Protein AF-A0A959V938-F1 (afdb_monomer)

Foldseek 3Di:
DVVVVVPDPDDDDLDPDDDDPVVVVVSVVVVVVVVVCVVVVHVPPD

pLDDT: mean 91.81, std 10.41, range [55.69, 98.12]

Solvent-accessible surface area (backbone atoms only — not comparable to full-atom values): 3071 Å² total; per-residue (Å²): 113,68,69,63,61,72,70,43,95,71,86,82,78,95,60,97,68,92,70,59,73,75,54,51,55,55,54,51,51,50,54,51,52,50,52,53,31,54,76,69,71,38,70,86,68,116

Secondary structure (DSSP, 8-state):
-HHHHHH-S----S-SSPPPHHHHHHHHHHHHHHHHHHHTT-TT--

Radius of gyration: 13.69 Å; Cα contacts (8 Å, |Δi|>4): 12; chains: 1; bounding box: 39×19×28 Å

Structure (mmCIF, N/CA/C/O backbone):
data_AF-A0A959V938-F1
#
_entry.id   AF-A0A959V938-F1
#
loop_
_atom_site.group_PDB
_atom_site.id
_atom_site.type_symbol
_atom_site.label_atom_id
_atom_site.label_alt_id
_atom_site.label_comp_id
_atom_site.label_asym_id
_atom_site.label_entity_id
_atom_site.label_seq_id
_atom_site.pdbx_PDB_ins_code
_atom_site.Cartn_x
_atom_site.Cartn_y
_atom_site.Cartn_z
_atom_site.occupancy
_atom_site.B_iso_or_equiv
_atom_site.auth_seq_id
_atom_site.auth_comp_id
_atom_site.auth_asym_id
_atom_site.auth_atom_id
_atom_si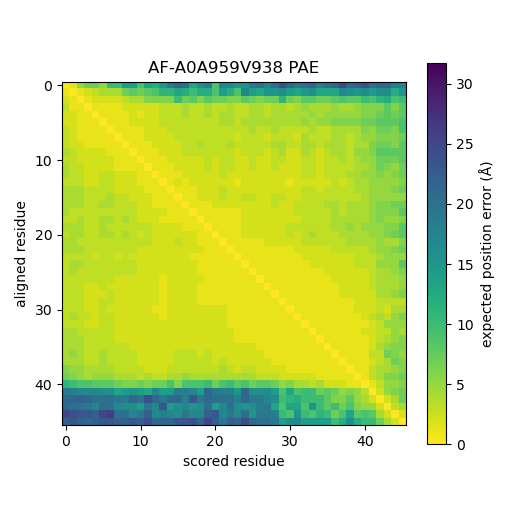te.pdbx_PDB_model_num
ATOM 1 N N . ALA A 1 1 ? -18.532 -0.593 5.758 1.00 73.31 1 ALA A N 1
ATOM 2 C CA . ALA A 1 1 ? -19.499 -0.936 4.698 1.00 73.31 1 ALA A CA 1
ATOM 3 C C . ALA A 1 1 ? -19.212 -2.350 4.182 1.00 73.31 1 ALA A C 1
ATOM 5 O O . ALA A 1 1 ? -18.325 -2.504 3.348 1.00 73.31 1 ALA A O 1
ATOM 6 N N . PRO A 1 2 ? -19.891 -3.380 4.718 1.00 83.75 2 PRO A N 1
ATOM 7 C CA . PRO A 1 2 ? -19.726 -4.783 4.303 1.00 83.75 2 PRO A CA 1
ATOM 8 C C . PRO A 1 2 ? -19.927 -4.970 2.795 1.00 83.75 2 PRO A C 1
ATOM 10 O O . PRO A 1 2 ? -19.093 -5.576 2.134 1.00 83.75 2 PRO A O 1
ATOM 13 N N . GLN A 1 3 ? -20.925 -4.273 2.247 1.00 94.75 3 GLN A N 1
ATOM 14 C CA . GLN A 1 3 ? -21.273 -4.240 0.823 1.00 94.75 3 GLN A CA 1
ATOM 15 C C . GLN A 1 3 ? -20.082 -3.890 -0.087 1.00 94.75 3 GLN A C 1
ATOM 17 O O . GLN A 1 3 ? -19.914 -4.470 -1.154 1.00 94.75 3 GLN A O 1
ATOM 22 N N . VAL A 1 4 ? -19.217 -2.957 0.339 1.00 95.19 4 VAL A N 1
ATOM 23 C CA . VAL A 1 4 ? -18.037 -2.549 -0.445 1.00 95.19 4 VAL A CA 1
ATOM 24 C C . VAL A 1 4 ? -16.979 -3.655 -0.463 1.00 95.19 4 VAL A C 1
ATOM 26 O O . VAL A 1 4 ? -16.325 -3.850 -1.483 1.00 95.19 4 VAL A O 1
ATOM 29 N N . ARG A 1 5 ? -16.810 -4.399 0.642 1.00 94.56 5 ARG A N 1
ATOM 30 C CA . ARG A 1 5 ? -15.862 -5.526 0.703 1.00 94.56 5 ARG A CA 1
ATOM 31 C C . ARG A 1 5 ? -16.381 -6.746 -0.051 1.00 94.56 5 ARG A C 1
ATOM 33 O O . ARG A 1 5 ? -15.589 -7.394 -0.717 1.00 94.56 5 ARG A O 1
ATOM 40 N N . GLU A 1 6 ? -17.678 -7.031 0.031 1.00 96.94 6 GLU A N 1
ATOM 41 C CA . GLU A 1 6 ? -18.321 -8.143 -0.686 1.00 96.94 6 GLU A CA 1
ATOM 42 C C . GLU A 1 6 ? -18.284 -7.953 -2.205 1.00 96.94 6 GLU A C 1
ATOM 44 O O . GLU A 1 6 ? -18.086 -8.913 -2.942 1.00 96.94 6 GLU A O 1
ATOM 49 N N . ARG A 1 7 ? -18.415 -6.709 -2.687 1.00 97.44 7 ARG A N 1
ATOM 50 C CA . ARG A 1 7 ? -18.320 -6.400 -4.121 1.00 97.44 7 ARG A CA 1
ATOM 51 C C . ARG A 1 7 ? -16.893 -6.487 -4.678 1.00 97.44 7 ARG A C 1
ATOM 53 O O . ARG A 1 7 ? -16.739 -6.560 -5.896 1.00 97.44 7 ARG A O 1
ATOM 60 N N . ALA A 1 8 ? -15.857 -6.412 -3.845 1.00 97.25 8 ALA A N 1
ATOM 61 C CA . ALA A 1 8 ? -14.480 -6.300 -4.315 1.00 97.25 8 ALA A CA 1
ATOM 62 C C . ALA A 1 8 ? -13.948 -7.635 -4.857 1.00 97.25 8 ALA A C 1
ATOM 64 O O . ALA A 1 8 ? -13.917 -8.634 -4.146 1.00 97.25 8 ALA A O 1
ATOM 65 N N . ASP A 1 9 ? -13.429 -7.632 -6.087 1.00 98.12 9 ASP A N 1
ATOM 66 C CA . ASP A 1 9 ? -12.833 -8.832 -6.692 1.00 98.12 9 ASP A CA 1
ATOM 67 C C . ASP A 1 9 ? -11.555 -9.273 -5.961 1.00 98.12 9 ASP A C 1
ATOM 69 O O . ASP A 1 9 ? -11.201 -10.455 -5.941 1.00 98.12 9 ASP A O 1
ATOM 73 N N . ARG A 1 10 ? -10.836 -8.319 -5.356 1.00 96.75 10 ARG A N 1
ATOM 74 C CA . ARG A 1 10 ? -9.626 -8.549 -4.562 1.00 96.75 10 ARG A CA 1
ATOM 75 C C . ARG A 1 10 ? -9.577 -7.603 -3.370 1.00 96.75 10 ARG A C 1
ATOM 77 O O . ARG A 1 10 ? -9.994 -6.451 -3.450 1.00 96.75 10 ARG A O 1
ATOM 84 N N . ILE A 1 11 ? -8.995 -8.094 -2.279 1.00 95.38 11 ILE A N 1
ATOM 85 C CA . ILE A 1 11 ? -8.736 -7.326 -1.061 1.00 95.38 11 ILE A CA 1
ATOM 86 C C . ILE A 1 11 ? -7.233 -7.385 -0.792 1.00 95.38 11 ILE A C 1
ATOM 88 O O . ILE A 1 11 ? -6.666 -8.466 -0.659 1.00 95.38 11 ILE A O 1
ATOM 92 N N . LEU A 1 12 ? -6.597 -6.218 -0.712 1.00 95.25 12 LEU A N 1
ATOM 93 C CA . LEU A 1 12 ? -5.167 -6.064 -0.449 1.00 95.25 12 LEU A CA 1
ATOM 94 C C . LEU A 1 12 ? -4.969 -5.318 0.869 1.00 95.25 12 LEU A C 1
ATOM 96 O O . LEU A 1 12 ? -5.559 -4.260 1.087 1.00 95.25 12 LEU A O 1
ATOM 100 N N . ALA A 1 13 ? -4.121 -5.862 1.738 1.00 95.19 13 ALA A N 1
ATOM 101 C CA . ALA A 1 13 ? -3.666 -5.172 2.936 1.00 95.19 13 ALA A CA 1
ATOM 102 C C . ALA A 1 13 ? -2.371 -4.412 2.622 1.00 95.19 13 ALA A C 1
ATOM 104 O O . ALA A 1 13 ? -1.411 -5.009 2.144 1.00 95.19 13 ALA A O 1
ATOM 105 N N . LEU A 1 14 ? -2.331 -3.108 2.916 1.00 95.56 14 LEU A N 1
ATOM 106 C CA . LEU A 1 14 ? -1.101 -2.313 2.787 1.00 95.56 14 LEU A CA 1
ATOM 107 C C . LEU A 1 14 ? -0.074 -2.652 3.877 1.00 95.56 14 LEU A C 1
ATOM 109 O O . LEU A 1 14 ? 1.124 -2.506 3.667 1.00 95.56 14 LEU A O 1
ATOM 113 N N . SER A 1 15 ? -0.543 -3.060 5.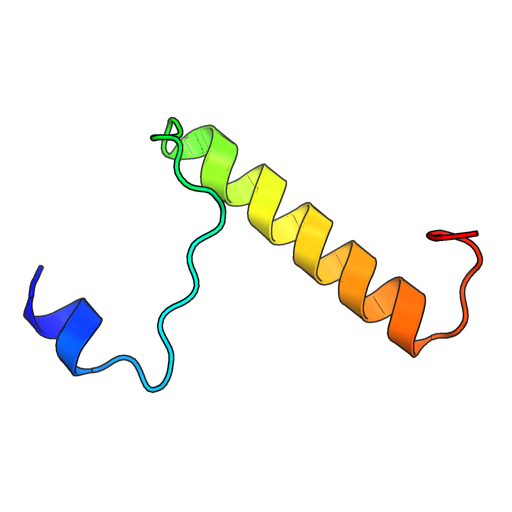058 1.00 95.88 15 SER A N 1
ATOM 114 C CA . SER A 1 15 ? 0.269 -3.440 6.216 1.00 95.88 15 SER A CA 1
ATOM 115 C C . SER A 1 15 ? -0.607 -4.147 7.261 1.00 95.88 15 SER A C 1
ATOM 117 O O . SER A 1 15 ? -1.830 -4.189 7.126 1.00 95.88 15 SER A O 1
ATOM 119 N N . ARG A 1 16 ? 0.017 -4.668 8.325 1.00 97.12 16 ARG A N 1
ATOM 120 C CA . ARG A 1 16 ? -0.661 -5.079 9.571 1.00 97.12 16 ARG A CA 1
ATOM 121 C C . ARG A 1 16 ? -0.972 -3.896 10.504 1.00 97.12 16 ARG A C 1
ATOM 123 O O . ARG A 1 16 ? -1.662 -4.083 11.499 1.00 97.12 16 ARG A O 1
ATOM 130 N N . LEU A 1 17 ? -0.446 -2.706 10.209 1.00 97.00 17 LEU A N 1
ATOM 131 C CA . LEU A 1 17 ? -0.680 -1.480 10.976 1.00 97.00 17 LEU A CA 1
ATOM 132 C C . LEU A 1 17 ? -1.978 -0.780 10.552 1.00 97.00 17 LEU A C 1
ATOM 134 O O . LEU A 1 17 ? -2.398 -0.869 9.398 1.00 97.00 17 LEU A O 1
ATOM 138 N N . THR A 1 18 ? -2.561 -0.005 11.467 1.00 96.94 18 THR A N 1
ATOM 139 C CA . THR A 1 1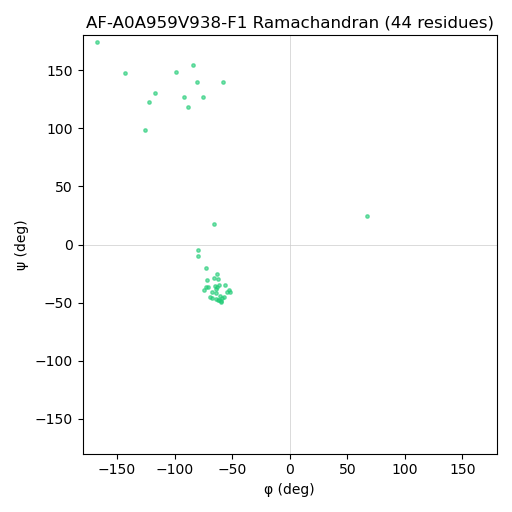8 ? -3.655 0.924 11.156 1.00 96.94 18 THR A CA 1
ATOM 140 C C . THR A 1 18 ? -3.076 2.271 10.742 1.00 96.94 18 THR A C 1
ATOM 142 O O . THR A 1 18 ? -2.400 2.929 11.531 1.00 96.94 18 THR A O 1
ATOM 145 N N . PHE A 1 19 ? -3.353 2.704 9.514 1.00 96.19 19 PHE A N 1
ATOM 146 C CA . PHE A 1 19 ? -2.895 3.996 9.004 1.00 96.19 19 PHE A CA 1
ATOM 147 C C . PHE A 1 19 ? -3.987 5.072 9.088 1.00 96.19 19 PHE A C 1
ATOM 149 O O . PHE A 1 19 ? -5.164 4.764 8.879 1.00 96.19 19 PHE A O 1
ATOM 156 N N . PRO A 1 20 ? -3.622 6.353 9.294 1.00 97.50 20 PRO A N 1
ATOM 157 C CA . PRO A 1 20 ? -4.528 7.467 9.036 1.00 97.50 20 PRO A CA 1
ATOM 158 C C . PRO A 1 20 ? -4.985 7.462 7.572 1.00 97.50 20 PRO A C 1
ATOM 160 O O . PRO A 1 20 ? -4.177 7.249 6.666 1.00 97.50 20 PRO A O 1
ATOM 163 N N . HIS A 1 21 ? -6.260 7.766 7.313 1.00 93.94 21 HIS A N 1
ATOM 164 C CA . HIS A 1 21 ? -6.836 7.706 5.957 1.00 93.94 21 HIS A CA 1
ATOM 165 C C . HIS A 1 21 ? -6.087 8.563 4.925 1.00 93.94 21 HIS A C 1
ATOM 167 O O . HIS A 1 21 ? -5.952 8.174 3.767 1.00 93.94 21 HIS A O 1
ATOM 173 N N . GLN A 1 22 ? -5.565 9.721 5.341 1.00 96.25 22 GLN A N 1
ATOM 174 C CA . GLN A 1 22 ? -4.777 10.597 4.465 1.00 96.25 22 GLN A CA 1
ATOM 175 C C . GLN A 1 22 ? -3.476 9.922 4.004 1.00 96.25 22 GLN A C 1
ATOM 177 O O . GLN A 1 22 ? -3.099 10.034 2.839 1.00 96.25 22 GLN A O 1
ATOM 182 N N . LEU A 1 23 ? -2.829 9.157 4.889 1.00 97.00 23 LEU A N 1
ATOM 183 C CA . LE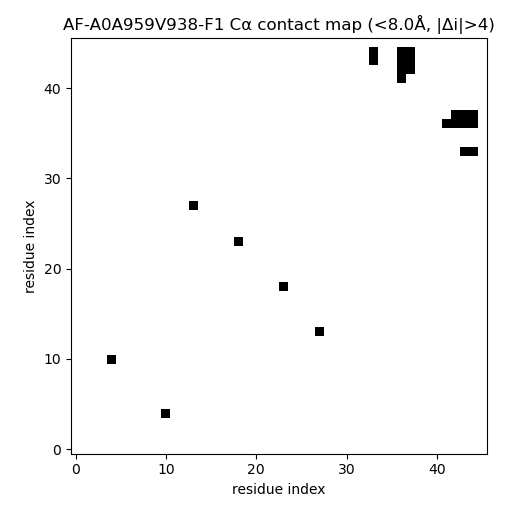U A 1 23 ? -1.568 8.480 4.595 1.00 97.00 23 LEU A CA 1
ATOM 184 C C . LEU A 1 23 ? -1.762 7.290 3.647 1.00 97.00 23 LEU A C 1
ATOM 186 O O . LEU A 1 23 ? -0.943 7.081 2.755 1.00 97.00 23 LEU A O 1
ATOM 190 N N . VAL A 1 24 ? -2.873 6.556 3.785 1.00 97.19 24 VAL A N 1
ATOM 191 C CA . VAL A 1 24 ? -3.221 5.415 2.913 1.00 97.19 24 VAL A CA 1
ATOM 192 C C . VAL A 1 24 ? -3.167 5.797 1.434 1.00 97.19 24 VAL A C 1
ATOM 194 O O . VAL A 1 24 ? -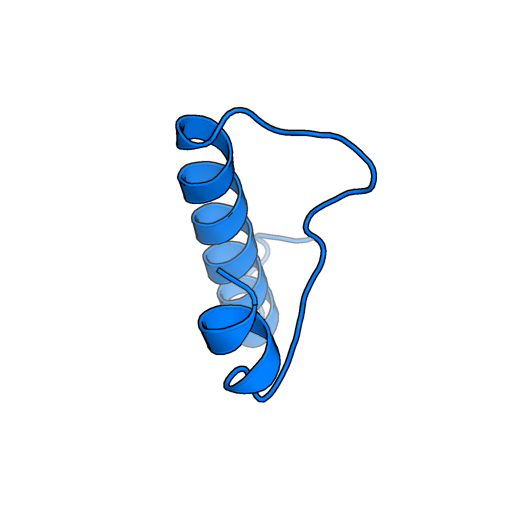2.662 5.026 0.621 1.00 97.19 24 VAL A O 1
ATOM 197 N N . ARG A 1 25 ? -3.644 6.998 1.082 1.00 96.38 25 ARG A N 1
ATOM 198 C CA . ARG A 1 25 ? -3.662 7.482 -0.308 1.00 96.38 25 ARG A CA 1
ATOM 199 C C . ARG A 1 25 ? -2.255 7.645 -0.872 1.00 96.38 25 ARG A C 1
ATOM 201 O O . ARG A 1 25 ? -1.991 7.186 -1.978 1.00 96.38 25 ARG A O 1
ATOM 208 N N . VAL A 1 26 ? -1.365 8.274 -0.105 1.00 97.12 26 VAL A N 1
ATOM 209 C CA . VAL A 1 26 ? 0.020 8.536 -0.523 1.00 97.12 26 VAL A CA 1
ATOM 210 C C . VAL A 1 26 ? 0.796 7.227 -0.644 1.00 97.12 26 VAL A C 1
ATOM 212 O O . VAL A 1 26 ? 1.442 6.995 -1.660 1.00 97.12 26 VAL A O 1
ATOM 215 N N . VAL A 1 27 ? 0.669 6.341 0.347 1.00 97.31 27 VAL A N 1
ATOM 216 C CA . VAL A 1 27 ? 1.338 5.031 0.343 1.00 97.31 27 VAL A CA 1
ATOM 217 C C . VAL A 1 27 ? 0.873 4.184 -0.839 1.00 97.31 27 VAL A C 1
ATOM 219 O O . VAL A 1 27 ? 1.700 3.636 -1.560 1.00 97.31 27 VAL A O 1
ATOM 222 N N . LEU A 1 28 ? -0.438 4.093 -1.083 1.00 97.50 28 LEU A N 1
ATOM 223 C CA . LEU A 1 28 ? -0.953 3.321 -2.214 1.00 97.50 28 LEU A CA 1
ATOM 224 C C . LEU A 1 28 ? -0.501 3.909 -3.560 1.00 97.50 28 LEU A C 1
ATOM 226 O O . LEU A 1 28 ? -0.117 3.150 -4.447 1.00 97.50 28 LEU A O 1
ATOM 230 N N . ALA A 1 29 ? -0.515 5.238 -3.712 1.00 97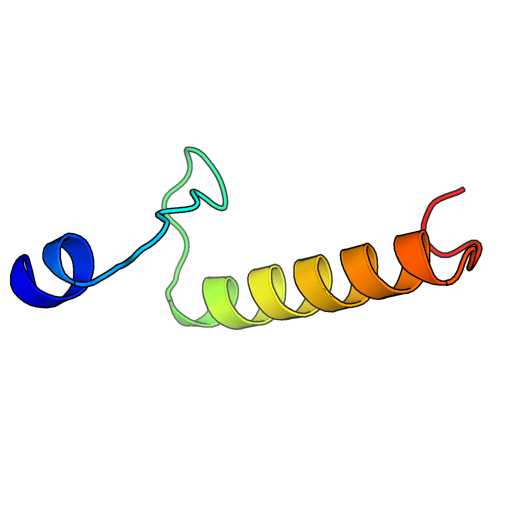.88 29 ALA A N 1
ATOM 231 C CA . ALA A 1 29 ? -0.054 5.894 -4.936 1.00 97.88 29 ALA A CA 1
ATOM 232 C C . ALA A 1 29 ? 1.428 5.600 -5.220 1.00 97.88 29 ALA A C 1
ATOM 234 O O . ALA A 1 29 ? 1.781 5.252 -6.348 1.00 97.88 29 ALA A O 1
ATOM 235 N N . GLU A 1 30 ? 2.278 5.673 -4.195 1.00 97.31 30 GLU A N 1
ATOM 236 C CA . GLU A 1 30 ? 3.698 5.333 -4.302 1.00 97.31 30 GLU A CA 1
ATOM 237 C C . GLU A 1 30 ? 3.881 3.860 -4.688 1.00 97.31 30 GLU A C 1
ATOM 239 O O . GLU A 1 30 ? 4.563 3.564 -5.665 1.00 97.31 30 GLU A O 1
ATOM 244 N N . GLN A 1 31 ? 3.182 2.937 -4.020 1.00 96.75 31 GLN A N 1
ATOM 245 C CA . GLN A 1 31 ? 3.272 1.508 -4.329 1.00 96.75 31 GLN A CA 1
ATOM 246 C C . GLN A 1 31 ? 2.816 1.171 -5.760 1.00 96.75 31 GLN A C 1
ATOM 248 O O . GLN A 1 31 ? 3.399 0.289 -6.394 1.00 96.75 31 GLN A O 1
ATOM 253 N N . LEU A 1 32 ? 1.817 1.876 -6.300 1.00 96.75 32 LEU A N 1
ATOM 254 C CA . LEU A 1 32 ? 1.407 1.725 -7.700 1.00 96.75 32 LEU A CA 1
ATOM 255 C C . LEU A 1 32 ? 2.465 2.277 -8.663 1.00 96.75 32 LEU A C 1
ATOM 257 O O . LEU A 1 32 ? 2.823 1.601 -9.628 1.00 96.75 32 LEU A O 1
ATOM 261 N N . TYR A 1 33 ? 3.008 3.467 -8.393 1.00 95.81 33 TYR A N 1
ATOM 262 C CA . TYR A 1 33 ? 4.100 4.042 -9.186 1.00 95.81 33 TYR A CA 1
ATOM 263 C C . TYR A 1 33 ? 5.318 3.111 -9.227 1.00 95.81 33 TYR A C 1
ATOM 265 O O . TYR A 1 33 ? 5.895 2.835 -10.284 1.00 95.81 33 TYR A O 1
ATOM 273 N N . ARG A 1 34 ? 5.666 2.576 -8.064 1.00 95.25 34 ARG A N 1
ATOM 274 C CA . ARG A 1 34 ? 6.729 1.608 -7.852 1.00 95.25 34 ARG A CA 1
ATOM 275 C C . ARG A 1 34 ? 6.509 0.327 -8.654 1.00 95.25 3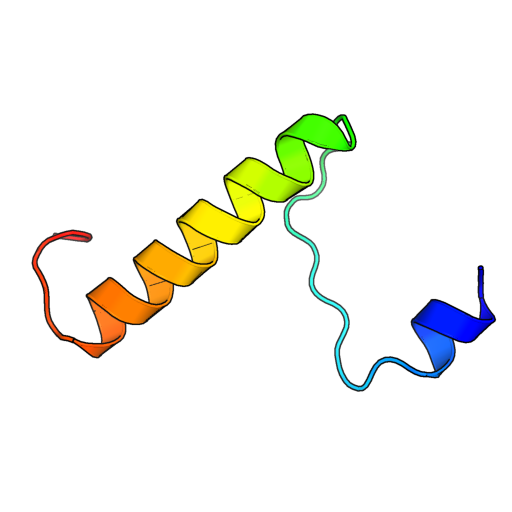4 ARG A C 1
ATOM 277 O O . ARG A 1 34 ? 7.419 -0.101 -9.361 1.00 95.25 34 ARG A O 1
ATOM 284 N N . ALA A 1 35 ? 5.307 -0.251 -8.599 1.00 95.44 35 ALA A N 1
ATOM 285 C CA . ALA A 1 35 ? 4.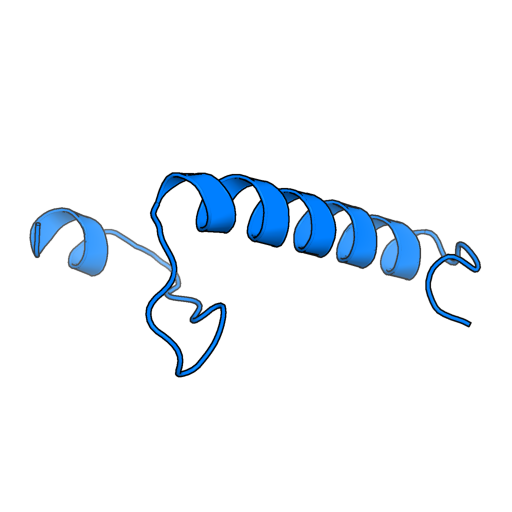955 -1.431 -9.389 1.00 95.44 35 ALA A CA 1
ATOM 286 C C . ALA A 1 35 ? 5.110 -1.165 -10.896 1.00 95.44 35 ALA A C 1
ATOM 288 O O . ALA A 1 35 ? 5.745 -1.947 -11.601 1.00 95.44 35 ALA A O 1
ATOM 289 N N . MET A 1 36 ? 4.618 -0.022 -11.380 1.00 95.69 36 MET A N 1
ATOM 290 C CA . MET A 1 36 ? 4.772 0.371 -12.785 1.00 95.69 36 MET A CA 1
ATOM 291 C C . MET A 1 36 ? 6.237 0.584 -13.182 1.00 95.69 36 MET A C 1
ATOM 293 O O . MET A 1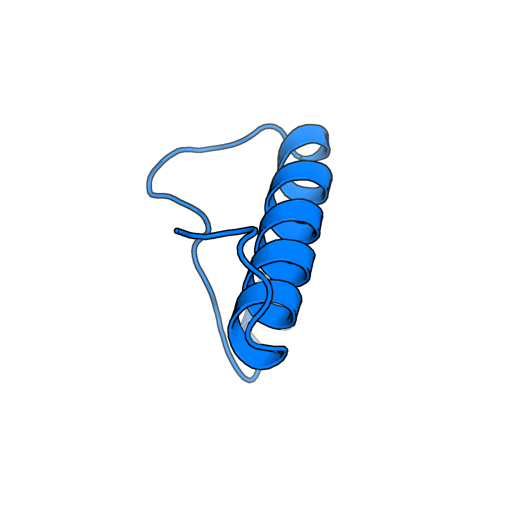 36 ? 6.622 0.247 -14.299 1.00 95.69 36 MET A O 1
ATOM 297 N N . SER A 1 37 ? 7.061 1.124 -12.284 1.00 94.44 37 SER A N 1
ATOM 298 C CA . SER A 1 37 ? 8.491 1.341 -12.529 1.00 94.44 37 SER A CA 1
ATOM 299 C C . SER A 1 37 ? 9.256 0.021 -12.653 1.00 94.44 37 SER A C 1
ATOM 301 O O . SER A 1 37 ? 10.065 -0.118 -13.570 1.00 94.44 37 SER A O 1
ATOM 303 N N . ILE A 1 38 ? 8.940 -0.968 -11.804 1.00 93.81 38 ILE A N 1
ATOM 304 C CA . ILE A 1 38 ? 9.475 -2.337 -11.912 1.00 93.81 38 ILE A CA 1
ATOM 305 C C . ILE A 1 38 ? 9.083 -2.950 -13.259 1.00 93.81 38 ILE A C 1
ATOM 307 O O . ILE A 1 38 ? 9.942 -3.454 -13.978 1.00 93.81 38 ILE A O 1
ATOM 311 N N . LEU A 1 39 ? 7.801 -2.869 -13.634 1.00 94.06 39 LEU A N 1
ATOM 312 C CA . LEU A 1 39 ? 7.308 -3.439 -14.895 1.00 94.06 39 LEU A CA 1
ATOM 313 C C . LEU A 1 39 ? 7.952 -2.795 -16.132 1.00 94.06 39 LEU A C 1
ATOM 315 O O . LEU A 1 39 ? 8.114 -3.455 -17.154 1.00 94.06 39 LEU A O 1
ATOM 319 N N . LYS A 1 40 ? 8.346 -1.521 -16.041 1.00 93.50 40 LYS A N 1
ATOM 320 C CA . LYS A 1 40 ? 9.080 -0.805 -17.096 1.00 93.50 40 LYS A CA 1
ATOM 321 C C . LYS A 1 40 ? 10.582 -1.115 -17.123 1.00 93.50 40 LYS A C 1
ATOM 323 O O . LYS A 1 40 ? 11.274 -0.581 -17.984 1.00 93.50 40 LYS A O 1
ATOM 328 N N . GLY A 1 41 ? 11.108 -1.897 -16.178 1.00 87.12 41 GLY A N 1
ATOM 329 C CA . GLY A 1 41 ? 12.549 -2.133 -16.039 1.00 87.12 41 GLY A CA 1
ATOM 330 C C . GLY A 1 41 ? 13.336 -0.885 -15.619 1.00 87.12 41 GLY A C 1
ATOM 331 O O . GLY A 1 41 ? 14.518 -0.759 -15.926 1.00 87.12 41 GLY A O 1
ATOM 332 N N . SER A 1 42 ? 12.682 0.078 -14.963 1.00 75.69 42 SER A N 1
ATOM 333 C CA . SER A 1 42 ? 13.337 1.294 -14.469 1.00 75.69 42 SER A CA 1
ATOM 334 C C . SER A 1 42 ? 14.053 1.013 -13.142 1.00 75.69 42 SER A C 1
ATOM 336 O O . SER A 1 42 ? 13.470 0.382 -12.264 1.00 75.69 42 SER A O 1
ATOM 338 N N . LYS A 1 43 ? 15.260 1.567 -12.940 1.00 71.06 43 LYS A N 1
ATOM 339 C CA . LYS A 1 43 ? 16.093 1.405 -11.720 1.00 71.06 43 LYS A CA 1
ATOM 340 C C . LYS A 1 43 ? 15.512 2.014 -10.428 1.00 71.06 43 LYS A C 1
ATOM 342 O O . LYS A 1 43 ? 16.236 2.277 -9.475 1.00 71.06 43 LYS A O 1
ATOM 347 N N . TYR A 1 44 ? 14.211 2.305 -10.385 1.00 66.38 44 TYR A N 1
ATOM 348 C CA . TYR A 1 44 ? 13.559 2.821 -9.176 1.00 66.38 44 TYR A CA 1
ATOM 349 C C . TYR A 1 44 ? 13.615 1.806 -8.025 1.00 66.38 44 TYR A C 1
ATOM 351 O O . TYR A 1 44 ? 13.591 2.173 -6.853 1.00 66.38 44 TYR A O 1
ATOM 359 N N . HIS A 1 45 ? 13.730 0.528 -8.382 1.00 57.91 45 HIS A N 1
ATOM 360 C CA . HIS A 1 45 ? 14.059 -0.558 -7.480 1.00 57.91 45 HIS A CA 1
ATOM 361 C C . HIS A 1 45 ? 15.257 -1.315 -8.029 1.00 57.91 45 HIS A C 1
ATOM 363 O O . HIS A 1 45 ? 15.069 -2.126 -8.924 1.00 57.91 45 HIS A O 1
ATOM 369 N N . HIS A 1 46 ? 16.437 -0.988 -7.490 1.00 55.69 46 HIS A N 1
ATOM 370 C CA . HIS A 1 46 ? 17.772 -1.534 -7.793 1.00 55.69 46 HIS A CA 1
ATOM 371 C C . HIS A 1 46 ? 18.142 -1.654 -9.284 1.00 55.69 46 HIS A C 1
ATOM 373 O O . HIS A 1 46 ? 17.671 -2.579 -9.974 1.00 55.69 46 HIS A O 1
#

Mean predicted aligned error: 4.56 Å

Sequence (46 aa):
APQVRERADRILALSRLTFPHQLVRVVLAEQLYRAMSILKGSKYHH